Protein AF-A0A8T2XYJ7-F1 (afdb_monomer_lite)

Radius of gyration: 16.2 Å; chains: 1; bounding box: 45×32×38 Å

Foldseek 3Di:
DVVVVVVVVVVVVVVCVVVVNPLQAAEAEFEDPDLVVCVVVLVVVCVVVVAEEARLVVLLVVVCVVPPPPDPPDDDPPVNSVVVSLVVVLVVVVVCSVVSTHYYYRDHPVDVVSVVSVD

Structure (mmCIF, N/CA/C/O backbone):
data_AF-A0A8T2XYJ7-F1
#
_entry.id   AF-A0A8T2XYJ7-F1
#
loop_
_atom_site.group_PDB
_atom_site.id
_atom_site.type_symbol
_atom_site.label_atom_id
_atom_site.label_alt_id
_atom_site.label_comp_id
_atom_site.label_asym_id
_atom_site.label_entity_id
_atom_site.label_seq_id
_atom_site.pdbx_PDB_ins_code
_atom_site.Cartn_x
_atom_site.Cartn_y
_atom_site.Cartn_z
_atom_site.occupancy
_atom_site.B_iso_or_equiv
_atom_site.auth_seq_id
_atom_site.auth_comp_id
_atom_site.auth_asym_id
_atom_site.auth_atom_id
_atom_site.pdbx_PDB_model_num
ATOM 1 N N . MET A 1 1 ? 2.933 15.991 13.134 1.00 66.19 1 MET A N 1
ATOM 2 C CA . MET A 1 1 ? 2.418 14.601 13.080 1.00 66.19 1 MET A CA 1
ATOM 3 C C . MET A 1 1 ? 1.100 14.378 13.818 1.00 66.19 1 MET A C 1
ATOM 5 O O . MET A 1 1 ? 0.214 13.793 13.211 1.00 66.19 1 MET A O 1
ATOM 9 N N . LYS A 1 2 ? 0.912 14.830 15.073 1.00 69.25 2 LYS A N 1
ATOM 10 C CA . LYS A 1 2 ? -0.391 14.691 15.770 1.00 69.25 2 LYS A CA 1
ATOM 11 C C . LYS A 1 2 ? -1.550 15.332 14.995 1.00 69.25 2 LYS A C 1
ATOM 13 O O . LYS A 1 2 ? -2.574 14.685 14.808 1.00 69.25 2 LYS A O 1
ATOM 18 N N . ASP A 1 3 ? -1.329 16.532 14.468 1.00 79.81 3 ASP A N 1
ATOM 19 C CA . ASP A 1 3 ? -2.356 17.274 13.723 1.00 79.81 3 ASP A CA 1
ATOM 20 C C . ASP A 1 3 ? -2.691 16.606 12.383 1.00 79.81 3 ASP A C 1
ATOM 22 O O . ASP A 1 3 ? -3.855 16.506 12.012 1.00 79.81 3 ASP A O 1
ATOM 26 N N . LEU A 1 4 ? -1.683 16.043 11.703 1.00 74.88 4 LEU A N 1
ATOM 27 C CA . LEU A 1 4 ? -1.878 15.277 10.468 1.00 74.88 4 LEU A CA 1
ATOM 28 C C . LEU A 1 4 ? -2.703 14.009 10.718 1.00 74.88 4 LEU A C 1
ATOM 30 O O . LEU A 1 4 ? -3.617 13.717 9.957 1.00 74.88 4 LEU A O 1
ATOM 34 N N . LYS A 1 5 ? -2.417 13.273 11.800 1.00 75.00 5 LYS A N 1
ATOM 35 C CA . LYS A 1 5 ? -3.188 12.079 12.174 1.00 75.00 5 LYS A CA 1
ATOM 36 C C . LYS A 1 5 ? -4.650 12.425 12.467 1.00 75.00 5 LYS A C 1
ATOM 38 O O . LYS A 1 5 ? -5.541 11.689 12.049 1.00 75.00 5 LYS A O 1
ATOM 43 N N . ALA A 1 6 ? -4.895 13.515 13.194 1.00 81.31 6 ALA A N 1
ATOM 44 C CA . ALA A 1 6 ? -6.248 13.968 13.509 1.00 81.31 6 ALA A CA 1
ATOM 45 C C . ALA A 1 6 ? -7.018 14.336 12.232 1.00 81.31 6 ALA A C 1
ATOM 47 O O . ALA A 1 6 ? -8.082 13.772 11.988 1.00 81.31 6 ALA A O 1
ATOM 48 N N . ALA A 1 7 ? -6.417 15.167 11.374 1.00 83.69 7 ALA A N 1
ATOM 49 C CA . ALA A 1 7 ? -7.009 15.571 10.102 1.00 83.69 7 ALA A CA 1
ATOM 50 C C . ALA A 1 7 ? -7.288 14.375 9.177 1.00 83.69 7 ALA A C 1
ATOM 52 O O . ALA A 1 7 ? -8.349 14.294 8.565 1.00 83.69 7 ALA A O 1
ATOM 53 N N . LEU A 1 8 ? -6.363 13.413 9.089 1.00 80.50 8 LEU A N 1
ATOM 54 C CA . LEU A 1 8 ? -6.555 12.228 8.253 1.00 80.50 8 LEU A CA 1
ATOM 55 C C . LEU A 1 8 ? -7.674 11.333 8.802 1.00 80.50 8 LEU A C 1
ATOM 57 O O . LEU A 1 8 ? -8.476 10.817 8.035 1.00 80.50 8 LEU A O 1
ATOM 61 N N . THR A 1 9 ? -7.764 11.182 10.126 1.00 82.75 9 THR A N 1
ATOM 62 C CA . THR A 1 9 ? -8.820 10.386 10.774 1.00 82.75 9 THR A CA 1
ATOM 63 C C . THR A 1 9 ? -10.207 10.971 10.514 1.00 82.75 9 THR A C 1
ATOM 65 O O . THR A 1 9 ? -11.123 10.225 10.179 1.00 82.75 9 THR A O 1
ATOM 68 N N . GLU A 1 10 ? -10.350 12.293 10.621 1.00 86.44 10 GLU A N 1
ATOM 69 C CA . GLU A 1 10 ? -11.593 13.000 10.298 1.00 86.44 10 GLU A CA 1
ATOM 70 C C . GLU A 1 10 ? -11.985 12.777 8.831 1.00 86.44 10 GLU A C 1
ATOM 72 O O . GLU A 1 10 ? -13.092 12.328 8.549 1.00 86.44 10 GLU A O 1
ATOM 77 N N . ARG A 1 11 ? -11.034 12.940 7.902 1.00 85.38 11 ARG A N 1
ATOM 78 C CA . ARG A 1 11 ? -11.259 12.721 6.463 1.00 85.38 11 ARG A CA 1
ATOM 79 C C . ARG A 1 11 ? -11.639 11.287 6.111 1.00 85.38 11 ARG A C 1
ATOM 81 O O . ARG A 1 11 ? -12.464 11.070 5.228 1.00 85.38 11 ARG A O 1
ATOM 88 N N . ILE A 1 12 ? -11.042 10.303 6.781 1.00 82.50 12 ILE A N 1
ATOM 89 C CA . ILE A 1 12 ? -11.387 8.887 6.597 1.00 82.50 12 ILE A CA 1
ATOM 90 C C . ILE A 1 12 ? -12.822 8.634 7.059 1.00 82.50 12 ILE A C 1
ATOM 92 O O . ILE A 1 12 ? -13.573 7.954 6.362 1.00 82.50 12 ILE A O 1
ATOM 96 N N . LEU A 1 13 ? -13.206 9.188 8.212 1.00 84.12 13 LEU A N 1
ATOM 97 C CA . LEU A 1 13 ? -14.553 9.030 8.748 1.00 84.12 13 LEU A CA 1
ATOM 98 C C . LEU A 1 13 ? -15.598 9.670 7.824 1.00 84.12 13 LEU A C 1
ATOM 100 O O . LEU A 1 13 ? -16.612 9.037 7.536 1.00 84.12 13 LEU A O 1
ATOM 104 N N . GLU A 1 14 ? -15.327 10.877 7.320 1.00 86.94 14 GLU A N 1
ATOM 105 C CA . GLU A 1 14 ? -16.160 11.556 6.318 1.00 86.94 14 GLU A CA 1
ATOM 106 C C . GLU A 1 14 ? -16.333 10.689 5.060 1.00 86.94 14 GLU A C 1
ATOM 108 O O . GLU A 1 14 ? -17.461 10.400 4.660 1.00 86.94 14 GLU A O 1
ATOM 113 N N . ALA A 1 15 ? -15.234 10.187 4.485 1.00 82.50 15 ALA A N 1
ATOM 114 C CA . ALA A 1 15 ? -15.277 9.355 3.282 1.00 82.50 15 ALA A CA 1
ATOM 115 C C . ALA A 1 15 ? -16.051 8.040 3.499 1.00 82.50 15 ALA A C 1
ATOM 117 O O . ALA A 1 15 ? -16.848 7.632 2.653 1.00 82.50 15 ALA A O 1
ATOM 118 N N . GLN A 1 16 ? -15.863 7.380 4.647 1.00 83.06 16 GLN A N 1
ATOM 119 C CA . GLN A 1 16 ? -16.599 6.160 4.997 1.00 83.06 16 GLN A CA 1
ATOM 120 C C . GLN A 1 16 ? -18.105 6.416 5.153 1.00 83.06 16 GLN A C 1
ATOM 122 O O . GLN A 1 16 ? -18.915 5.565 4.772 1.00 83.06 16 GLN A O 1
ATOM 127 N N . GLN A 1 17 ? -18.490 7.579 5.689 1.00 84.75 17 GLN A N 1
ATOM 128 C CA . GLN A 1 17 ? -19.889 7.989 5.806 1.00 84.75 17 GLN A CA 1
ATOM 129 C C . GLN A 1 17 ? -20.506 8.302 4.439 1.00 84.75 17 GLN A C 1
ATOM 131 O O . GLN A 1 17 ? -21.579 7.777 4.135 1.00 84.75 17 GLN A O 1
ATOM 136 N N . GLU A 1 18 ? -19.824 9.088 3.599 1.00 85.44 18 GLU A N 1
ATOM 137 C CA . GLU A 1 18 ? -20.275 9.410 2.237 1.00 85.44 18 GLU A CA 1
ATOM 138 C C . GLU A 1 18 ? -20.480 8.148 1.393 1.00 85.44 18 GLU A C 1
ATOM 140 O O . GLU A 1 18 ? -21.501 8.000 0.718 1.00 85.44 18 GLU A O 1
ATOM 145 N N . MET A 1 19 ? -19.547 7.195 1.480 1.00 82.56 19 MET A N 1
ATOM 146 C CA . MET A 1 19 ? -19.614 5.937 0.734 1.00 82.56 19 MET A CA 1
ATOM 147 C C . MET A 1 19 ? -20.562 4.900 1.354 1.00 82.56 19 MET A C 1
ATOM 149 O O . MET A 1 19 ? -20.796 3.859 0.744 1.00 82.56 19 MET A O 1
ATOM 153 N N . LYS A 1 20 ? -21.130 5.159 2.542 1.00 85.88 20 LYS A N 1
ATOM 154 C CA . LYS A 1 20 ? -21.934 4.194 3.323 1.00 85.88 20 LYS A CA 1
ATOM 155 C C . LYS A 1 20 ? -21.197 2.872 3.572 1.00 85.88 20 LYS A C 1
ATOM 157 O O . LYS A 1 20 ? -21.806 1.802 3.577 1.00 85.88 20 LYS A O 1
ATOM 162 N N . LEU A 1 21 ? -19.889 2.955 3.801 1.00 79.94 21 LEU A N 1
ATOM 163 C CA . LEU A 1 21 ? -18.999 1.820 4.034 1.00 79.94 21 LEU A CA 1
ATOM 164 C C . LEU A 1 21 ? -18.412 1.882 5.455 1.0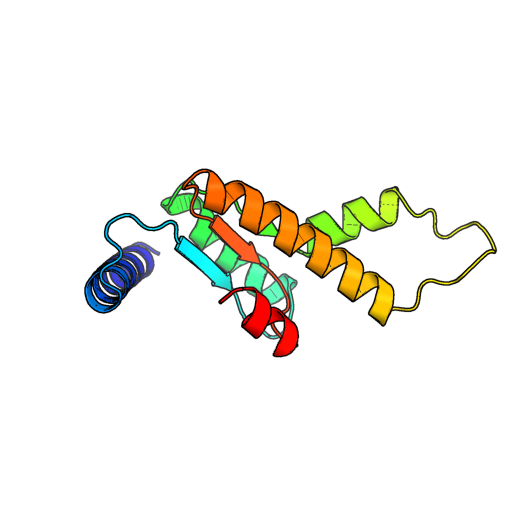0 79.94 21 LEU A C 1
ATOM 166 O O . LEU A 1 21 ? -17.214 2.134 5.625 1.00 79.94 21 LEU A O 1
ATOM 170 N N . PRO A 1 22 ? -19.235 1.674 6.503 1.00 73.44 22 PRO A N 1
ATOM 171 C CA . PRO A 1 22 ? -18.740 1.677 7.871 1.00 73.44 22 PRO A CA 1
ATOM 172 C C . PRO A 1 22 ? -17.745 0.525 8.056 1.00 73.44 22 PRO A C 1
ATOM 174 O O . PRO A 1 22 ? -18.058 -0.627 7.763 1.00 73.44 22 PRO A O 1
ATOM 177 N N . ASN A 1 23 ? -16.553 0.841 8.566 1.00 77.50 23 ASN A N 1
ATOM 178 C CA . ASN A 1 23 ? -15.459 -0.106 8.819 1.00 77.50 23 ASN A CA 1
ATOM 179 C C . ASN A 1 23 ? -14.808 -0.734 7.576 1.00 77.50 23 ASN A C 1
ATOM 181 O O . ASN A 1 23 ? -14.082 -1.716 7.722 1.00 77.50 23 ASN A O 1
ATOM 185 N N . ALA A 1 24 ? -15.022 -0.192 6.373 1.00 84.06 24 ALA A N 1
ATOM 186 C CA . ALA A 1 24 ? -14.285 -0.675 5.209 1.00 84.06 24 ALA A CA 1
ATOM 187 C C . ALA A 1 24 ? -12.768 -0.466 5.383 1.00 84.06 24 ALA A C 1
ATOM 189 O O . ALA A 1 24 ? -12.347 0.567 5.925 1.00 84.06 24 ALA A O 1
ATOM 190 N N . PRO A 1 25 ? -11.944 -1.424 4.920 1.00 86.69 25 PRO A N 1
ATOM 191 C CA . PRO A 1 25 ? -10.501 -1.303 4.987 1.00 86.69 25 PRO A CA 1
ATOM 192 C C . PRO A 1 25 ? -10.038 -0.153 4.094 1.00 86.69 25 PRO A C 1
ATOM 194 O O . PRO A 1 25 ? -10.566 0.076 3.006 1.00 86.69 25 PRO A O 1
ATOM 197 N N . LEU A 1 26 ? -9.041 0.578 4.575 1.00 84.88 26 LEU A N 1
ATOM 198 C CA . LEU A 1 26 ? -8.530 1.776 3.924 1.00 84.88 26 LEU A CA 1
ATOM 199 C C . LEU A 1 26 ? -7.236 1.474 3.172 1.00 84.88 26 LEU A C 1
ATOM 201 O O . LEU A 1 26 ? -6.334 0.844 3.723 1.00 84.88 26 LEU A O 1
ATOM 205 N N . ILE A 1 27 ? -7.114 2.013 1.960 1.00 86.81 27 ILE A N 1
ATOM 206 C CA . ILE A 1 27 ? -5.830 2.152 1.273 1.00 86.81 27 ILE A CA 1
ATOM 207 C C . ILE A 1 27 ? -5.387 3.609 1.378 1.00 86.81 27 ILE A C 1
ATOM 209 O O . ILE A 1 27 ? -6.038 4.504 0.842 1.00 86.81 27 ILE A O 1
ATOM 213 N N . VAL A 1 28 ? -4.254 3.847 2.032 1.00 85.38 28 VAL A N 1
ATOM 214 C CA . VAL A 1 28 ? -3.569 5.142 1.997 1.00 85.38 28 VAL A CA 1
ATOM 215 C C . VAL A 1 28 ? -2.465 5.059 0.955 1.00 85.38 28 VAL A C 1
ATOM 217 O O . VAL A 1 28 ? -1.455 4.393 1.166 1.00 85.38 28 VAL A O 1
ATOM 220 N N . ALA A 1 29 ? -2.643 5.719 -0.184 1.00 85.00 29 ALA A N 1
ATOM 221 C CA . ALA A 1 29 ? -1.624 5.748 -1.225 1.00 85.00 29 ALA A CA 1
ATOM 222 C C . ALA A 1 29 ? -0.832 7.059 -1.175 1.00 85.00 29 ALA A C 1
ATOM 224 O O . ALA A 1 29 ? -1.411 8.147 -1.206 1.00 85.00 29 ALA A O 1
ATOM 225 N N . THR A 1 30 ? 0.496 6.971 -1.118 1.00 82.69 30 THR A N 1
ATOM 226 C CA . THR A 1 30 ? 1.366 8.147 -1.218 1.00 82.69 30 THR A CA 1
ATOM 227 C C . THR A 1 30 ? 1.716 8.427 -2.674 1.00 82.69 30 THR A C 1
ATOM 229 O O . THR A 1 30 ? 2.048 7.529 -3.445 1.00 82.69 30 THR A O 1
ATOM 232 N N . LYS A 1 31 ? 1.653 9.702 -3.065 1.00 77.25 31 LYS A N 1
ATOM 233 C CA . LYS A 1 31 ? 2.019 10.161 -4.408 1.00 77.25 31 LYS A CA 1
ATOM 234 C C . LYS A 1 31 ? 3.050 11.277 -4.310 1.00 77.25 31 LYS A C 1
ATOM 236 O O . LYS A 1 31 ? 2.876 12.220 -3.546 1.00 77.25 31 LYS A O 1
ATOM 241 N N . GLY A 1 32 ? 4.098 11.186 -5.121 1.00 73.88 32 GLY A N 1
ATOM 242 C CA . GLY A 1 32 ? 5.168 12.176 -5.181 1.00 73.88 32 GLY A CA 1
ATOM 243 C C . GLY A 1 32 ? 6.089 11.954 -6.383 1.00 73.88 32 GLY A C 1
ATOM 244 O O . GLY A 1 32 ? 5.875 11.014 -7.152 1.00 73.88 32 GLY A O 1
ATOM 245 N N . PRO A 1 33 ? 7.090 12.828 -6.577 1.00 71.50 33 PRO A N 1
ATOM 246 C CA . PRO A 1 33 ? 7.967 12.808 -7.751 1.00 71.50 33 PRO A CA 1
ATOM 247 C C . PRO A 1 33 ? 8.869 11.565 -7.825 1.00 71.50 33 PRO A C 1
ATOM 249 O O . PRO A 1 33 ? 9.298 11.185 -8.912 1.00 71.50 33 PRO A O 1
ATOM 252 N N . SER A 1 34 ? 9.152 10.917 -6.692 1.00 79.88 34 SER A N 1
ATOM 253 C CA . SER A 1 34 ? 9.909 9.662 -6.620 1.00 79.88 34 SER A CA 1
ATOM 254 C C . SER A 1 34 ? 9.513 8.828 -5.397 1.00 79.88 34 SER A C 1
ATOM 256 O O . SER A 1 34 ? 9.079 9.385 -4.389 1.00 79.88 34 SER A O 1
ATOM 258 N N . LEU A 1 35 ? 9.763 7.513 -5.435 1.00 80.31 35 LEU A N 1
ATOM 259 C CA . LEU A 1 35 ? 9.573 6.621 -4.275 1.00 80.31 35 LEU A CA 1
ATOM 260 C C . LEU A 1 35 ? 10.365 7.078 -3.042 1.00 80.31 35 LEU A C 1
ATOM 262 O O . LEU A 1 35 ? 9.877 6.993 -1.919 1.00 80.31 35 LEU A O 1
ATOM 266 N N . SER A 1 36 ? 11.582 7.591 -3.249 1.00 80.69 36 SER A N 1
ATOM 267 C CA . SER A 1 36 ? 12.436 8.088 -2.164 1.00 80.69 36 SER A CA 1
ATOM 268 C C . SER A 1 36 ? 11.865 9.330 -1.484 1.00 80.69 36 SER A C 1
ATOM 270 O O . SER A 1 36 ? 12.053 9.510 -0.286 1.00 80.69 36 SER A O 1
ATOM 272 N N . SER A 1 37 ? 11.157 10.179 -2.233 1.00 81.06 37 SER A N 1
ATOM 273 C CA . SER A 1 37 ? 10.524 11.381 -1.685 1.00 81.06 37 SER A CA 1
ATOM 274 C C . SER A 1 37 ? 9.277 11.066 -0.857 1.00 81.06 37 SER A C 1
ATOM 276 O O . SER A 1 37 ? 8.905 11.847 0.014 1.00 81.06 37 SER A O 1
ATOM 278 N N . THR A 1 38 ? 8.641 9.919 -1.105 1.00 85.81 38 THR A N 1
ATOM 279 C CA . THR A 1 38 ? 7.391 9.514 -0.454 1.00 85.81 38 THR A CA 1
ATOM 280 C C . THR A 1 38 ? 7.574 8.441 0.611 1.00 85.81 38 THR A C 1
ATOM 282 O O . THR A 1 38 ? 6.679 8.281 1.436 1.00 85.81 38 THR A O 1
ATOM 285 N N . SER A 1 39 ? 8.707 7.733 0.647 1.00 85.19 39 SER A N 1
ATOM 286 C CA . SER A 1 39 ? 8.940 6.622 1.584 1.00 85.19 39 SER A CA 1
ATOM 287 C C . SER A 1 39 ? 8.877 7.049 3.051 1.00 85.19 39 SER A C 1
ATOM 289 O O . SER A 1 39 ? 8.262 6.363 3.866 1.00 85.19 39 SER A O 1
ATOM 291 N N . GLY A 1 40 ? 9.456 8.209 3.385 1.00 86.25 40 GLY A N 1
ATOM 292 C CA . GLY A 1 40 ? 9.394 8.775 4.735 1.00 86.25 40 GLY A CA 1
ATOM 293 C C . GLY A 1 40 ? 7.953 9.044 5.166 1.00 86.25 40 GLY A C 1
ATOM 294 O O . GLY A 1 40 ? 7.522 8.576 6.215 1.00 86.25 40 GLY A O 1
ATOM 295 N N . ILE A 1 41 ? 7.179 9.695 4.292 1.00 86.56 41 ILE A N 1
ATOM 296 C CA . ILE A 1 41 ? 5.758 9.994 4.518 1.00 86.56 41 ILE A CA 1
ATOM 297 C C . ILE A 1 41 ? 4.948 8.700 4.645 1.00 86.56 41 ILE A C 1
ATOM 299 O O . ILE A 1 41 ? 4.136 8.568 5.553 1.00 86.56 41 ILE A O 1
ATOM 303 N N . ALA A 1 42 ? 5.172 7.723 3.765 1.00 88.88 42 ALA A N 1
ATOM 304 C CA . ALA A 1 42 ? 4.444 6.459 3.782 1.00 88.88 42 ALA A CA 1
ATOM 305 C C . ALA A 1 42 ? 4.673 5.681 5.085 1.00 88.88 42 ALA A C 1
ATOM 307 O O . ALA A 1 42 ? 3.726 5.137 5.654 1.00 88.88 42 ALA A O 1
ATOM 308 N N . ARG A 1 43 ? 5.912 5.673 5.591 1.00 88.19 43 ARG A N 1
ATOM 309 C CA . ARG A 1 43 ? 6.261 5.048 6.872 1.00 88.19 43 ARG A CA 1
ATOM 310 C C . ARG A 1 43 ? 5.640 5.788 8.052 1.00 88.19 43 ARG A C 1
ATOM 312 O O . ARG A 1 43 ? 4.998 5.169 8.894 1.00 88.19 43 ARG A O 1
ATOM 319 N N . GLU A 1 44 ? 5.760 7.112 8.064 1.00 86.19 44 GLU A N 1
ATOM 320 C CA . GLU A 1 44 ? 5.153 7.966 9.088 1.00 86.19 44 GLU A CA 1
ATOM 321 C C . GLU A 1 44 ? 3.620 7.895 9.103 1.00 86.19 44 GLU A C 1
ATOM 323 O O . GLU A 1 44 ? 3.007 8.130 10.145 1.00 86.19 44 GLU A O 1
ATOM 328 N N . LEU A 1 45 ? 2.994 7.555 7.974 1.00 84.12 45 LEU A N 1
ATOM 329 C CA . LEU A 1 45 ? 1.566 7.266 7.886 1.00 84.12 45 LEU A CA 1
ATOM 330 C C . LEU A 1 45 ? 1.238 5.834 8.312 1.00 84.12 45 LEU A C 1
ATOM 332 O O . LEU A 1 45 ? 0.220 5.633 8.954 1.00 84.12 45 LEU A O 1
ATOM 336 N N . ALA A 1 46 ? 2.061 4.834 8.003 1.00 87.44 46 ALA A N 1
ATOM 337 C CA . ALA A 1 46 ? 1.783 3.450 8.390 1.00 87.44 46 ALA A CA 1
ATOM 338 C C . ALA A 1 46 ? 1.860 3.226 9.912 1.00 87.44 46 ALA A C 1
ATOM 340 O O . ALA A 1 46 ? 0.998 2.554 10.490 1.00 87.44 46 ALA A O 1
ATOM 341 N N . ASP A 1 47 ? 2.849 3.834 10.573 1.00 83.81 47 ASP A N 1
ATOM 342 C CA . ASP A 1 47 ? 3.142 3.604 11.992 1.00 83.81 47 ASP A CA 1
ATOM 343 C C . ASP A 1 47 ? 1.961 3.940 12.934 1.00 83.81 47 ASP A C 1
ATOM 345 O O . ASP A 1 47 ? 1.594 3.102 13.767 1.00 83.81 47 ASP A O 1
ATOM 349 N N . PRO A 1 48 ? 1.295 5.112 12.835 1.00 79.94 48 PRO A N 1
ATOM 350 C CA . PRO A 1 48 ? 0.238 5.491 13.770 1.00 79.94 48 PRO A CA 1
ATOM 351 C C . PRO A 1 48 ? -1.047 4.671 13.648 1.00 79.94 48 PRO A C 1
ATOM 353 O O . PRO A 1 48 ? -1.816 4.643 14.617 1.00 79.94 48 PRO A O 1
ATOM 356 N N . TYR A 1 49 ? -1.292 4.063 12.483 1.00 76.50 49 TYR A N 1
ATOM 357 C CA . TYR A 1 49 ? -2.457 3.216 12.208 1.00 76.50 49 TYR A CA 1
ATOM 358 C C . TYR A 1 49 ? -2.159 1.722 12.380 1.00 76.50 49 TYR A C 1
ATOM 360 O O . TYR A 1 49 ? -3.084 0.914 12.336 1.00 76.50 49 TYR A O 1
ATOM 368 N N . LYS A 1 50 ? -0.893 1.351 12.633 1.00 82.38 50 LYS A N 1
ATOM 369 C CA . LYS A 1 50 ? -0.440 -0.035 12.846 1.00 82.38 50 LYS A CA 1
ATOM 370 C C . LYS A 1 50 ? -0.859 -0.994 11.729 1.00 82.38 50 LYS A C 1
ATOM 372 O O . LYS A 1 50 ? -1.106 -2.172 11.986 1.00 82.38 50 LYS A O 1
ATOM 377 N N . HIS A 1 51 ? -0.948 -0.498 10.503 1.00 86.06 51 HIS A N 1
ATOM 378 C CA . HIS A 1 51 ? -1.311 -1.312 9.356 1.00 86.06 51 HIS A CA 1
ATOM 379 C C . HIS A 1 51 ? -0.119 -1.527 8.417 1.00 86.06 51 HIS A C 1
ATOM 381 O O . HIS A 1 51 ? 0.800 -0.702 8.416 1.00 86.06 51 HIS A O 1
ATOM 387 N N . PRO A 1 52 ? -0.106 -2.610 7.618 1.00 91.94 52 PRO A N 1
ATOM 388 C CA . PRO A 1 52 ? 1.004 -2.919 6.726 1.00 91.94 52 PRO A CA 1
ATOM 389 C C . PRO A 1 52 ? 1.371 -1.757 5.797 1.00 91.94 52 PRO A C 1
ATOM 391 O O . PRO A 1 52 ? 0.499 -1.048 5.291 1.00 91.94 52 PRO A O 1
ATOM 394 N N . LEU A 1 53 ? 2.671 -1.607 5.549 1.00 92.81 53 LEU A N 1
ATOM 395 C CA . LEU A 1 53 ? 3.217 -0.770 4.486 1.00 92.81 53 LEU A CA 1
ATOM 396 C C . LEU A 1 53 ? 3.662 -1.679 3.339 1.00 92.81 53 LEU A C 1
ATOM 398 O O . LEU A 1 53 ? 4.501 -2.555 3.541 1.00 92.81 53 LEU A O 1
ATOM 402 N N . ILE A 1 54 ? 3.112 -1.463 2.148 1.00 91.62 54 ILE A N 1
ATOM 403 C CA . ILE A 1 54 ? 3.575 -2.087 0.908 1.00 91.62 54 ILE A CA 1
ATOM 404 C C . ILE A 1 54 ? 4.428 -1.063 0.163 1.00 91.62 54 ILE A C 1
ATOM 406 O O . ILE A 1 54 ? 3.899 -0.058 -0.309 1.00 91.62 54 ILE A O 1
ATOM 410 N N . ASP A 1 55 ? 5.730 -1.316 0.049 1.00 89.50 55 ASP A N 1
ATOM 411 C CA . ASP A 1 55 ? 6.662 -0.447 -0.674 1.00 89.50 55 ASP A CA 1
ATOM 412 C C . ASP A 1 55 ? 7.082 -1.074 -2.014 1.00 89.50 55 ASP A C 1
ATOM 414 O O . ASP A 1 55 ? 7.548 -2.216 -2.078 1.00 89.50 55 ASP A O 1
ATOM 418 N N . GLU A 1 56 ? 6.915 -0.321 -3.102 1.00 89.50 56 GLU A N 1
ATOM 419 C CA . GLU A 1 56 ? 7.341 -0.713 -4.447 1.00 89.50 56 GLU A CA 1
ATOM 420 C C . GLU A 1 56 ? 8.845 -1.035 -4.511 1.00 89.50 56 GLU A C 1
ATOM 422 O O . GLU A 1 56 ? 9.248 -1.933 -5.256 1.00 89.50 56 GLU A O 1
ATOM 427 N N . ASP A 1 57 ? 9.686 -0.344 -3.734 1.00 89.19 57 ASP A N 1
ATOM 428 C CA . ASP A 1 57 ? 11.136 -0.571 -3.718 1.00 89.19 57 ASP A CA 1
ATOM 429 C C . ASP A 1 57 ? 11.489 -1.937 -3.102 1.00 89.19 57 ASP A C 1
ATOM 431 O O . ASP A 1 57 ? 12.381 -2.635 -3.595 1.00 89.19 57 ASP A O 1
ATOM 435 N N . ASP A 1 58 ? 10.739 -2.381 -2.088 1.00 89.44 58 ASP A N 1
ATOM 436 C CA . ASP A 1 58 ? 10.913 -3.706 -1.480 1.00 89.44 58 ASP A CA 1
ATOM 437 C C . ASP A 1 58 ? 10.521 -4.821 -2.460 1.00 89.44 58 ASP A C 1
ATOM 439 O O . ASP A 1 58 ? 11.271 -5.786 -2.648 1.00 89.44 58 ASP A O 1
ATOM 443 N N . ILE A 1 59 ? 9.400 -4.648 -3.171 1.00 90.38 59 ILE A N 1
ATOM 444 C CA . ILE A 1 59 ? 8.970 -5.561 -4.244 1.00 90.38 59 ILE A CA 1
ATOM 445 C C . ILE A 1 59 ? 10.015 -5.591 -5.365 1.00 90.38 59 ILE A C 1
ATOM 447 O O . ILE A 1 59 ? 10.398 -6.658 -5.846 1.00 90.38 59 ILE A O 1
ATOM 451 N N . THR A 1 60 ? 10.521 -4.423 -5.762 1.00 89.44 60 THR A N 1
ATOM 452 C CA . THR A 1 60 ? 11.534 -4.284 -6.812 1.00 89.44 60 THR A CA 1
ATOM 453 C C . THR A 1 60 ? 12.809 -5.050 -6.465 1.00 89.44 60 THR A C 1
ATOM 455 O O . THR A 1 60 ? 13.346 -5.770 -7.311 1.00 89.44 60 THR A O 1
ATOM 458 N N . LYS A 1 61 ? 13.304 -4.923 -5.228 1.00 89.19 61 LYS A N 1
ATOM 459 C CA . LYS A 1 61 ? 14.490 -5.653 -4.751 1.00 89.19 61 LYS A CA 1
ATOM 460 C C . LYS A 1 61 ? 14.249 -7.160 -4.715 1.00 89.19 61 LYS A C 1
ATOM 462 O O . LYS A 1 61 ? 15.112 -7.908 -5.173 1.00 89.19 61 LYS A O 1
ATOM 467 N N . ALA A 1 62 ? 13.084 -7.597 -4.235 1.00 89.31 62 ALA A N 1
ATOM 468 C CA . ALA A 1 62 ? 12.718 -9.011 -4.193 1.00 89.31 62 ALA A CA 1
ATOM 469 C C . ALA A 1 62 ? 12.620 -9.631 -5.599 1.00 89.31 62 ALA A C 1
ATOM 471 O O . ALA A 1 62 ? 13.126 -10.721 -5.839 1.00 89.31 62 ALA A O 1
ATOM 472 N N . LEU A 1 63 ? 12.037 -8.926 -6.570 1.00 87.19 63 LEU A N 1
ATOM 473 C CA . LEU A 1 63 ? 11.964 -9.420 -7.948 1.00 87.19 63 LEU A CA 1
ATOM 474 C C . LEU A 1 63 ? 13.342 -9.462 -8.624 1.00 87.19 63 LEU A C 1
ATOM 476 O O . LEU A 1 63 ? 13.638 -10.401 -9.364 1.00 87.19 63 LEU A O 1
ATOM 480 N N . LYS A 1 64 ? 14.214 -8.485 -8.343 1.00 85.81 64 LYS A N 1
ATOM 481 C CA . LYS A 1 64 ? 15.599 -8.474 -8.845 1.00 85.81 64 LYS A CA 1
ATOM 482 C C . LYS A 1 64 ? 16.450 -9.611 -8.278 1.00 85.81 64 LYS A C 1
ATOM 484 O O . LYS A 1 64 ? 17.325 -10.096 -8.986 1.00 85.81 64 LYS A O 1
ATOM 489 N N . SER A 1 65 ? 16.223 -10.043 -7.035 1.00 81.62 65 SER A N 1
ATOM 490 C CA . SER A 1 65 ? 16.974 -11.167 -6.455 1.00 81.62 65 SER A CA 1
ATOM 491 C C . SER A 1 65 ? 16.571 -12.516 -7.057 1.00 81.62 65 SER A C 1
ATOM 493 O O . SER A 1 65 ? 17.403 -13.415 -7.152 1.00 81.62 65 SER A O 1
ATOM 495 N N . ILE A 1 66 ? 15.321 -12.640 -7.513 1.00 79.06 66 ILE A N 1
ATOM 496 C CA . ILE A 1 66 ? 14.791 -13.842 -8.172 1.00 79.06 66 ILE A CA 1
ATOM 497 C C . ILE A 1 66 ? 15.178 -13.881 -9.659 1.00 79.06 66 ILE A C 1
ATOM 499 O O . ILE A 1 66 ? 15.308 -14.961 -10.234 1.00 79.06 66 ILE A O 1
ATOM 503 N N . HIS A 1 67 ? 15.400 -12.720 -10.284 1.00 68.12 67 HIS A N 1
ATOM 504 C CA . HIS A 1 67 ? 15.810 -12.608 -11.683 1.00 68.12 67 HIS A CA 1
ATOM 505 C C . HIS A 1 67 ? 17.301 -12.231 -11.790 1.00 68.12 67 HIS A C 1
ATOM 507 O O . HIS A 1 67 ? 17.626 -11.048 -11.927 1.00 68.12 67 HIS A O 1
ATOM 513 N N . PRO A 1 68 ? 18.241 -13.198 -11.752 1.00 58.22 68 PRO A N 1
ATOM 514 C CA . PRO A 1 68 ? 19.658 -12.893 -11.878 1.00 58.22 68 PRO A CA 1
ATOM 515 C C . PRO A 1 68 ? 19.912 -12.225 -13.232 1.00 58.22 68 PRO A C 1
ATOM 517 O O . PRO A 1 68 ? 19.675 -12.801 -14.292 1.00 58.22 68 PRO A O 1
ATOM 520 N N . THR A 1 69 ? 20.443 -11.008 -13.198 1.00 56.88 69 THR A N 1
ATOM 521 C CA . THR A 1 69 ? 20.799 -10.148 -14.343 1.00 56.88 69 THR A CA 1
ATOM 522 C C . THR A 1 69 ? 21.865 -10.738 -15.287 1.00 56.88 69 THR A C 1
ATOM 524 O O . THR A 1 69 ? 22.351 -10.045 -16.176 1.00 56.88 69 THR A O 1
ATOM 527 N N . SER A 1 70 ? 22.237 -12.011 -15.113 1.00 49.69 70 SER A N 1
ATOM 528 C CA . SER A 1 70 ? 23.451 -12.641 -15.646 1.00 49.69 70 SER A CA 1
ATOM 529 C C . SER A 1 70 ? 23.218 -13.686 -16.754 1.00 49.69 70 SER A C 1
ATOM 531 O O . SER A 1 70 ? 24.160 -14.056 -17.448 1.00 49.69 70 SER A O 1
ATOM 533 N N . SER A 1 71 ? 21.992 -14.157 -17.008 1.00 48.72 71 SER A N 1
ATOM 534 C CA . SER A 1 71 ? 21.757 -15.140 -18.084 1.00 48.72 71 SER A CA 1
ATOM 535 C C . SER A 1 71 ? 21.228 -14.475 -19.358 1.00 48.72 71 SER A C 1
ATOM 537 O O . SER A 1 71 ? 20.215 -13.787 -19.360 1.00 48.72 71 SER A O 1
ATOM 539 N N . SER A 1 72 ? 21.932 -14.691 -20.470 1.00 51.53 72 SER A N 1
ATOM 540 C CA . SER A 1 72 ? 21.754 -14.057 -21.787 1.00 51.53 72 SER A CA 1
ATOM 541 C C . SER A 1 72 ? 20.445 -14.373 -22.534 1.00 51.53 72 SER A C 1
ATOM 543 O O . SER A 1 72 ? 20.376 -14.205 -23.752 1.00 51.53 72 SER A O 1
ATOM 545 N N . ARG A 1 73 ? 19.381 -14.806 -21.853 1.00 52.25 73 ARG A N 1
ATOM 546 C CA . ARG A 1 73 ? 18.070 -15.040 -22.470 1.00 52.25 73 ARG A CA 1
ATOM 547 C C . ARG A 1 73 ? 17.062 -14.052 -21.904 1.00 52.25 73 ARG A C 1
ATOM 549 O O . ARG A 1 73 ? 16.737 -14.090 -20.729 1.00 52.25 73 ARG A O 1
ATOM 556 N N . THR A 1 74 ? 16.607 -13.166 -22.790 1.00 54.44 74 THR A N 1
ATOM 557 C CA . THR A 1 74 ? 15.536 -12.170 -22.618 1.00 54.44 74 THR A CA 1
ATOM 558 C C . THR A 1 74 ? 15.799 -11.085 -21.570 1.00 54.44 74 THR A C 1
ATOM 560 O O . THR A 1 74 ? 15.487 -11.232 -20.393 1.00 54.44 74 THR A O 1
ATOM 563 N N . LYS A 1 75 ? 16.299 -9.923 -22.023 1.00 62.09 75 LYS A N 1
ATOM 564 C CA . LYS A 1 75 ? 16.121 -8.666 -21.282 1.00 62.09 75 LYS A CA 1
ATOM 565 C C . LYS A 1 75 ? 14.616 -8.416 -21.168 1.00 62.09 75 LYS A C 1
ATOM 567 O O . LYS A 1 75 ? 13.985 -8.069 -22.164 1.00 62.09 75 LYS A O 1
ATOM 572 N N . VAL A 1 76 ? 14.042 -8.617 -19.985 1.00 65.62 76 VAL A N 1
ATOM 573 C CA . VAL A 1 76 ? 12.679 -8.162 -19.687 1.00 65.62 76 VAL A CA 1
ATOM 574 C C . VAL A 1 76 ? 12.664 -6.652 -19.916 1.00 65.62 76 VAL A C 1
ATOM 576 O O . VAL A 1 76 ? 13.526 -5.943 -19.391 1.00 65.62 76 VAL A O 1
ATOM 579 N N . SER A 1 77 ? 11.752 -6.154 -20.754 1.00 78.69 77 SER A N 1
ATOM 580 C CA . SER A 1 77 ? 11.657 -4.709 -20.967 1.00 78.69 77 SER A CA 1
ATOM 581 C C . SER A 1 77 ? 11.303 -4.022 -19.6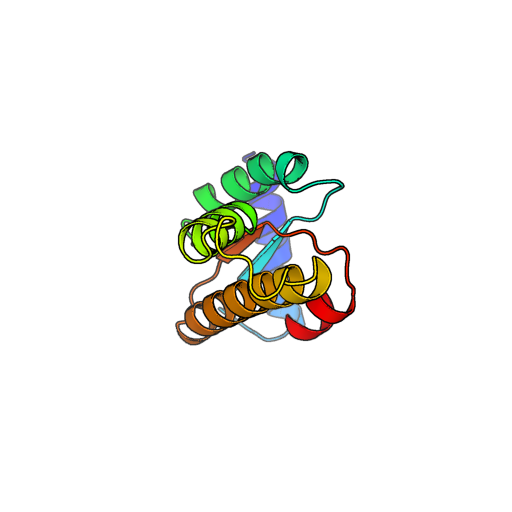45 1.00 78.69 77 SER A C 1
ATOM 583 O O . SER A 1 77 ? 10.602 -4.590 -18.804 1.00 78.69 77 SER A O 1
ATOM 585 N N . ASN A 1 78 ? 11.768 -2.785 -19.459 1.00 78.56 78 ASN A N 1
ATOM 586 C CA . ASN A 1 78 ? 11.452 -2.006 -18.256 1.00 78.56 78 ASN A CA 1
ATOM 587 C C . ASN A 1 78 ? 9.935 -1.902 -18.020 1.00 78.56 78 ASN A C 1
ATOM 589 O O . ASN A 1 78 ? 9.490 -1.875 -16.877 1.00 78.56 78 ASN A O 1
ATOM 593 N N . GLU A 1 79 ? 9.148 -1.891 -19.095 1.00 80.06 79 GLU A N 1
ATOM 594 C CA . GLU A 1 79 ? 7.688 -1.907 -19.051 1.00 80.06 79 GLU A CA 1
ATOM 595 C C . GLU A 1 79 ? 7.136 -3.211 -18.459 1.00 80.06 79 GLU A C 1
ATOM 597 O O . GLU A 1 79 ? 6.423 -3.161 -17.462 1.00 80.06 79 GLU A O 1
ATOM 602 N N . HIS A 1 80 ? 7.542 -4.378 -18.976 1.00 81.56 80 HIS A N 1
ATOM 603 C CA . HIS A 1 80 ? 7.119 -5.675 -18.430 1.00 81.56 80 HIS A CA 1
ATOM 604 C C . HIS A 1 80 ? 7.507 -5.836 -16.957 1.00 81.56 80 HIS A C 1
ATOM 606 O O . HIS A 1 80 ? 6.738 -6.374 -16.161 1.00 81.56 80 HIS A O 1
ATOM 612 N N . PHE A 1 81 ? 8.694 -5.357 -16.579 1.00 84.06 81 PHE A N 1
ATOM 613 C CA . PHE A 1 81 ? 9.139 -5.413 -15.191 1.00 84.06 81 PHE A CA 1
ATOM 614 C C . PHE A 1 81 ? 8.275 -4.527 -14.281 1.00 84.06 81 PHE A C 1
ATOM 616 O O . PHE A 1 81 ? 7.898 -4.951 -13.190 1.00 84.06 81 PHE A O 1
ATOM 623 N N . ARG A 1 82 ? 7.878 -3.335 -14.750 1.00 83.38 82 ARG A N 1
ATOM 624 C CA . ARG A 1 82 ? 6.913 -2.476 -14.044 1.00 83.38 82 ARG A CA 1
ATOM 625 C C . ARG A 1 82 ? 5.539 -3.126 -13.916 1.00 83.38 82 ARG A C 1
ATOM 627 O O . ARG A 1 82 ? 4.960 -3.080 -12.835 1.00 83.38 82 ARG A O 1
ATOM 634 N N . THR A 1 83 ? 5.041 -3.770 -14.970 1.00 85.19 83 THR A N 1
ATOM 635 C CA . THR A 1 83 ? 3.774 -4.514 -14.915 1.00 85.19 83 THR A CA 1
ATOM 636 C C . THR A 1 83 ? 3.829 -5.634 -13.877 1.00 85.19 83 THR A C 1
ATOM 638 O O . THR A 1 83 ? 2.863 -5.833 -13.143 1.00 85.19 83 THR A O 1
ATOM 641 N N . LEU A 1 84 ? 4.961 -6.337 -13.767 1.00 87.44 84 LEU A N 1
ATOM 642 C CA . LEU A 1 84 ? 5.154 -7.381 -12.761 1.00 87.44 84 LEU A CA 1
ATOM 643 C C . LEU A 1 84 ? 5.154 -6.811 -11.336 1.00 87.44 84 LEU A C 1
ATOM 645 O O . LEU A 1 84 ? 4.457 -7.345 -10.476 1.00 87.44 84 LEU A O 1
ATOM 649 N N . ILE A 1 85 ? 5.887 -5.717 -11.098 1.00 88.62 85 ILE A N 1
ATOM 650 C CA . ILE A 1 85 ? 5.896 -5.016 -9.805 1.00 88.62 85 ILE A CA 1
ATOM 651 C C . ILE A 1 85 ? 4.469 -4.628 -9.404 1.00 88.62 85 ILE A C 1
ATOM 653 O O . ILE A 1 85 ? 4.029 -4.949 -8.299 1.00 88.62 85 ILE A O 1
ATOM 657 N N . PHE A 1 86 ? 3.727 -3.995 -10.317 1.00 86.94 86 PHE A N 1
ATOM 658 C CA . PHE A 1 86 ? 2.350 -3.597 -10.053 1.00 86.94 86 PHE A CA 1
ATOM 659 C C . PHE A 1 86 ? 1.438 -4.806 -9.809 1.00 86.94 86 PHE A C 1
ATOM 661 O O . PHE A 1 86 ? 0.613 -4.779 -8.902 1.00 86.94 86 PHE A O 1
ATOM 668 N N . GLY A 1 87 ? 1.603 -5.893 -10.568 1.00 89.50 87 GLY A N 1
ATOM 669 C CA . GLY A 1 87 ? 0.842 -7.126 -10.369 1.00 89.50 87 GLY A CA 1
ATOM 670 C C . GLY A 1 87 ? 1.056 -7.743 -8.985 1.00 89.50 87 GLY A C 1
ATOM 671 O O . GLY A 1 87 ? 0.095 -8.167 -8.346 1.00 89.50 87 GLY A O 1
ATOM 672 N N . VAL A 1 88 ? 2.297 -7.753 -8.487 1.00 91.06 88 VAL A N 1
ATOM 673 C CA . VAL A 1 88 ? 2.602 -8.207 -7.121 1.00 91.06 88 VAL A CA 1
ATOM 674 C C . VAL A 1 88 ? 1.942 -7.293 -6.093 1.00 91.06 88 VAL A C 1
ATOM 676 O O . VAL A 1 88 ? 1.246 -7.788 -5.208 1.00 91.06 88 VAL A O 1
ATOM 679 N N . LEU A 1 89 ? 2.111 -5.977 -6.233 1.00 90.88 89 LEU A N 1
ATOM 680 C CA . LEU A 1 89 ? 1.507 -4.984 -5.345 1.00 90.88 89 LEU A CA 1
ATOM 681 C C . LEU A 1 89 ? -0.014 -5.148 -5.277 1.00 90.88 89 LEU A C 1
ATOM 683 O O . LEU A 1 89 ? -0.563 -5.250 -4.182 1.00 90.88 89 LEU A O 1
ATOM 687 N N . TYR A 1 90 ? -0.674 -5.237 -6.434 1.00 88.88 90 TYR A N 1
ATOM 688 C CA . TYR A 1 90 ? -2.116 -5.432 -6.546 1.00 88.88 90 TYR A CA 1
ATOM 689 C C . TYR A 1 90 ? -2.564 -6.705 -5.825 1.00 88.88 90 TYR A C 1
ATOM 691 O O . TYR A 1 90 ? -3.429 -6.647 -4.959 1.00 88.88 90 TYR A O 1
ATOM 699 N N . ASN A 1 91 ? -1.928 -7.845 -6.107 1.00 91.81 91 ASN A N 1
ATOM 700 C CA . ASN A 1 91 ? -2.306 -9.119 -5.494 1.00 91.81 91 ASN A CA 1
ATOM 701 C C . ASN A 1 91 ? -2.130 -9.114 -3.969 1.00 91.81 91 ASN A C 1
ATOM 703 O O . ASN A 1 91 ? -2.981 -9.641 -3.249 1.00 91.81 91 ASN A O 1
ATOM 707 N N . VAL A 1 92 ? -1.047 -8.512 -3.462 1.00 91.69 92 VAL A N 1
ATOM 708 C CA . VAL A 1 92 ? -0.831 -8.370 -2.016 1.00 91.69 92 VAL A CA 1
ATOM 709 C C . VAL A 1 92 ? -1.892 -7.450 -1.415 1.00 91.69 92 VAL A C 1
ATOM 711 O O . VAL A 1 92 ? -2.499 -7.818 -0.411 1.00 91.69 92 VAL A O 1
ATOM 714 N N . ALA A 1 93 ? -2.163 -6.301 -2.037 1.00 90.56 93 ALA A N 1
ATOM 715 C CA . ALA A 1 93 ? -3.185 -5.367 -1.579 1.00 90.56 93 ALA A CA 1
ATOM 716 C C . ALA A 1 93 ? -4.570 -6.028 -1.525 1.00 90.56 93 A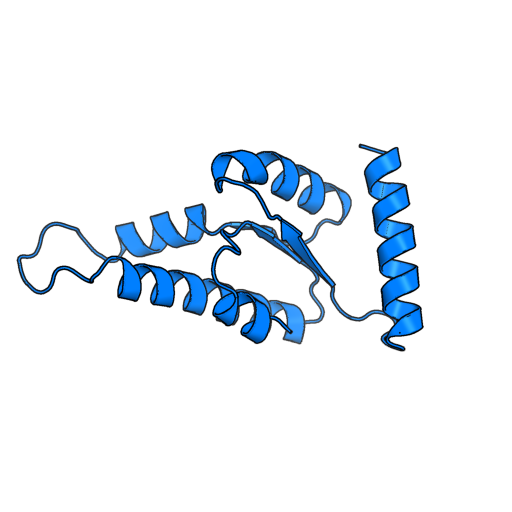LA A C 1
ATOM 718 O O . ALA A 1 93 ? -5.194 -6.063 -0.464 1.00 90.56 93 ALA A O 1
ATOM 719 N N . SER A 1 94 ? -5.011 -6.660 -2.615 1.00 90.69 94 SER A N 1
ATOM 720 C CA . SER A 1 94 ? -6.289 -7.377 -2.676 1.00 90.69 94 SER A CA 1
ATOM 721 C C . SER A 1 94 ? -6.399 -8.464 -1.604 1.00 90.69 94 SER A C 1
ATOM 723 O O . SER A 1 94 ? -7.435 -8.586 -0.952 1.00 90.69 94 SER A O 1
ATOM 725 N N . ALA A 1 95 ? -5.334 -9.237 -1.367 1.00 92.25 95 ALA A N 1
ATOM 726 C CA . ALA A 1 95 ? -5.340 -10.285 -0.347 1.00 92.25 95 ALA A CA 1
ATOM 727 C C . ALA A 1 95 ? -5.523 -9.737 1.080 1.00 92.25 95 ALA A C 1
ATOM 729 O O . ALA A 1 95 ? -6.179 -10.382 1.901 1.00 92.25 95 ALA A O 1
ATOM 730 N N . GLN A 1 96 ? -4.959 -8.566 1.383 1.00 91.38 96 GLN A N 1
ATOM 731 C CA . GLN A 1 96 ? -5.095 -7.913 2.689 1.00 91.38 96 GLN A CA 1
ATOM 732 C C . GLN A 1 96 ? -6.476 -7.267 2.856 1.00 91.38 96 GLN A C 1
ATOM 734 O O . GLN A 1 96 ? -7.121 -7.455 3.887 1.00 91.38 96 GLN A O 1
ATOM 739 N N . LEU A 1 97 ? -6.988 -6.596 1.820 1.00 89.44 97 LEU A N 1
ATOM 740 C CA . LEU A 1 97 ? -8.325 -5.993 1.840 1.00 89.44 97 LEU A CA 1
ATOM 741 C C . LEU A 1 97 ? -9.424 -7.047 2.008 1.00 89.44 97 LEU A C 1
ATOM 743 O O . LEU A 1 97 ? -10.336 -6.863 2.811 1.00 89.44 97 LEU A O 1
ATOM 747 N N . ASN A 1 98 ? -9.289 -8.204 1.350 1.00 90.56 98 ASN A N 1
ATOM 748 C CA . ASN A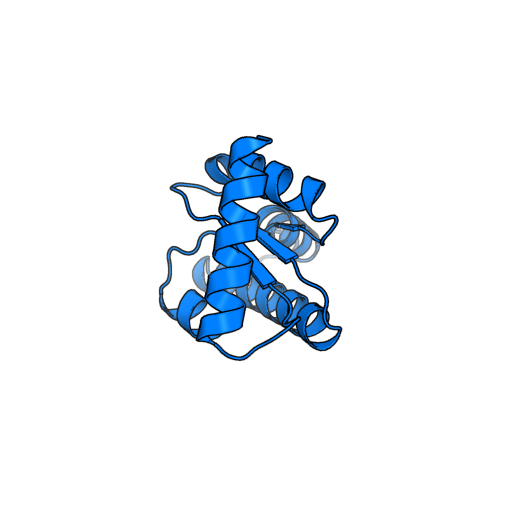 1 98 ? -10.193 -9.345 1.537 1.00 90.56 98 ASN A CA 1
ATOM 749 C C . ASN A 1 98 ? -10.212 -9.864 2.986 1.00 90.56 98 ASN A C 1
ATOM 751 O O . ASN A 1 98 ? -11.174 -10.505 3.403 1.00 90.56 98 ASN A O 1
ATOM 755 N N . ARG A 1 99 ? -9.164 -9.579 3.767 1.00 90.81 99 ARG A N 1
ATOM 756 C CA . ARG A 1 99 ? -9.053 -9.898 5.198 1.00 90.81 99 ARG A CA 1
A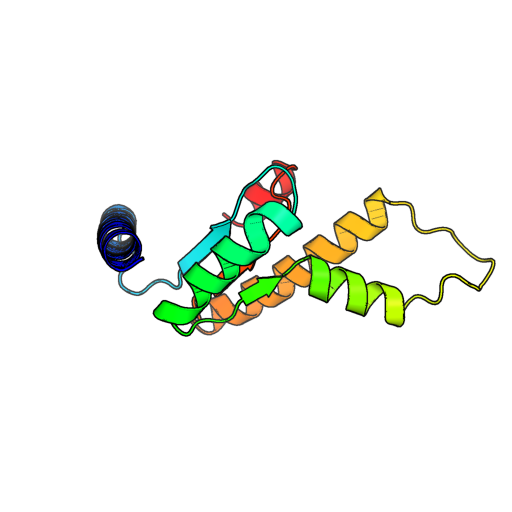TOM 757 C C . ARG A 1 99 ? -9.431 -8.725 6.106 1.00 90.81 99 ARG A C 1
ATOM 759 O O . ARG A 1 99 ? -9.215 -8.822 7.309 1.00 90.81 99 ARG A O 1
ATOM 766 N N . GLN A 1 100 ? -9.993 -7.647 5.553 1.00 90.81 100 GLN A N 1
ATOM 767 C CA . GLN A 1 100 ? -10.345 -6.415 6.271 1.00 90.81 100 GLN A CA 1
ATOM 768 C C . GLN A 1 100 ? -9.131 -5.717 6.909 1.00 90.81 100 GLN A C 1
ATOM 770 O O . GLN A 1 100 ? -9.237 -5.079 7.954 1.00 90.81 100 GLN A O 1
ATOM 775 N N . ILE A 1 101 ? -7.960 -5.838 6.280 1.00 90.56 101 ILE A N 1
ATOM 776 C CA . ILE A 1 101 ? -6.723 -5.206 6.741 1.00 90.56 101 ILE A CA 1
ATOM 777 C C . ILE A 1 101 ? -6.488 -3.948 5.900 1.00 90.56 101 ILE A C 1
ATOM 779 O O . ILE A 1 101 ? -6.221 -4.038 4.701 1.00 90.56 101 ILE A O 1
ATOM 783 N N . SER A 1 102 ? -6.594 -2.776 6.533 1.00 90.44 102 SER A N 1
ATOM 784 C CA . SER A 1 102 ? -6.164 -1.492 5.954 1.00 90.44 102 SER A CA 1
ATOM 785 C C . SER A 1 102 ? -4.663 -1.503 5.660 1.00 90.44 102 SER A C 1
ATOM 787 O O . SER A 1 102 ? -3.945 -2.349 6.183 1.00 90.44 102 SER A O 1
ATOM 789 N N . MET A 1 103 ? -4.158 -0.574 4.853 1.00 91.94 103 MET A N 1
ATOM 790 C CA . MET A 1 103 ? -2.733 -0.504 4.518 1.00 91.94 103 MET A CA 1
ATOM 791 C C . MET A 1 103 ? -2.304 0.843 3.950 1.00 91.94 103 MET A C 1
ATOM 793 O O . MET A 1 103 ? -3.110 1.578 3.380 1.00 91.94 103 MET A O 1
ATOM 797 N N . THR A 1 104 ? -0.998 1.099 4.014 1.00 91.25 104 THR A N 1
ATOM 798 C CA . THR A 1 104 ? -0.340 2.124 3.200 1.00 91.25 104 THR A CA 1
ATOM 799 C C . THR A 1 104 ? 0.329 1.479 1.999 1.00 91.25 104 THR A C 1
ATOM 801 O O . THR A 1 104 ? 1.006 0.460 2.133 1.00 91.25 104 THR A O 1
ATOM 804 N N . ILE A 1 105 ? 0.211 2.114 0.838 1.00 90.31 105 ILE A N 1
ATOM 805 C CA . ILE A 1 105 ? 0.934 1.741 -0.373 1.00 90.31 105 ILE A CA 1
ATOM 806 C C . ILE A 1 105 ? 1.851 2.899 -0.773 1.00 90.31 105 ILE A C 1
ATOM 808 O O . ILE A 1 105 ? 1.385 4.010 -1.030 1.00 90.31 105 ILE A O 1
ATOM 812 N N . ASN A 1 106 ? 3.153 2.622 -0.851 1.00 89.56 106 ASN A N 1
ATOM 813 C CA . ASN A 1 106 ? 4.157 3.527 -1.397 1.00 89.56 106 ASN A CA 1
ATOM 814 C C . ASN A 1 106 ? 4.554 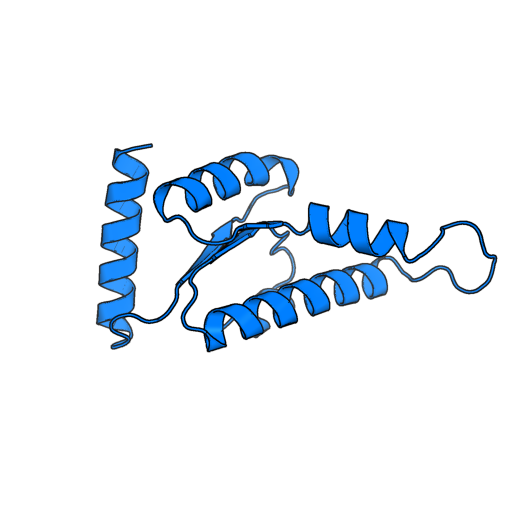3.057 -2.795 1.00 89.56 106 ASN A C 1
ATOM 816 O O . ASN A 1 106 ? 5.329 2.116 -2.952 1.00 89.56 106 ASN A O 1
ATOM 820 N N . THR A 1 107 ? 4.003 3.699 -3.819 1.00 84.81 107 THR A N 1
ATOM 821 C CA . THR A 1 107 ? 4.268 3.353 -5.217 1.00 84.81 107 THR A CA 1
ATOM 822 C C . THR A 1 107 ? 4.226 4.595 -6.091 1.00 84.81 107 THR A C 1
ATOM 824 O O . THR A 1 107 ? 3.569 5.592 -5.785 1.00 84.81 107 THR A O 1
ATOM 827 N N . THR A 1 108 ? 4.932 4.545 -7.212 1.00 77.12 108 THR A N 1
ATOM 828 C CA . THR A 1 108 ? 4.824 5.553 -8.259 1.00 77.12 108 THR A CA 1
ATOM 829 C C . THR A 1 108 ? 3.475 5.424 -8.961 1.00 77.12 108 THR A C 1
ATOM 831 O O . THR A 1 108 ? 3.331 4.737 -9.968 1.00 77.12 108 THR A O 1
ATOM 834 N N . LEU A 1 109 ? 2.472 6.139 -8.447 1.00 69.19 109 LEU A N 1
ATOM 835 C CA . LEU A 1 109 ? 1.145 6.291 -9.062 1.00 69.19 109 LEU A CA 1
ATOM 836 C C . LEU A 1 109 ? 1.171 7.225 -10.290 1.00 69.19 109 LEU A C 1
ATOM 838 O O . LEU A 1 109 ? 0.351 8.137 -10.425 1.00 69.19 109 LEU A O 1
ATOM 842 N N . SER A 1 110 ? 2.178 7.067 -11.148 1.00 65.06 110 SER A N 1
ATOM 843 C CA . SER A 1 110 ? 2.390 7.883 -12.345 1.00 65.06 110 SER A CA 1
ATOM 844 C C . SER A 1 110 ? 1.556 7.420 -13.539 1.00 65.06 110 SER A C 1
ATOM 846 O O . SER A 1 110 ? 1.319 8.216 -14.443 1.00 65.06 110 SER A O 1
ATOM 848 N N . ASP A 1 111 ? 1.076 6.177 -13.528 1.00 68.25 111 ASP A N 1
ATOM 849 C CA . ASP A 1 111 ? 0.203 5.631 -14.564 1.00 68.25 111 ASP A CA 1
ATOM 850 C C . ASP A 1 111 ? -1.247 5.565 -14.066 1.00 68.25 111 ASP A C 1
ATOM 852 O O . ASP A 1 111 ? -1.557 4.942 -13.047 1.00 68.25 111 ASP A O 1
ATOM 856 N N . ARG A 1 112 ? -2.146 6.221 -14.802 1.00 68.75 112 ARG A N 1
ATOM 857 C CA . ARG A 1 112 ? -3.575 6.260 -14.486 1.00 68.75 112 ARG A CA 1
ATOM 858 C C . ARG A 1 112 ? -4.220 4.876 -14.579 1.00 68.75 112 ARG A C 1
ATOM 860 O O . ARG A 1 112 ? -5.090 4.582 -13.769 1.00 68.75 112 ARG A O 1
ATOM 867 N N . ALA A 1 113 ? -3.739 4.006 -15.469 1.00 70.81 113 ALA A N 1
ATOM 868 C CA . ALA A 1 113 ? -4.258 2.646 -15.597 1.00 70.81 113 ALA A CA 1
ATOM 869 C C . ALA A 1 113 ? -4.052 1.813 -14.317 1.00 70.81 113 ALA A C 1
ATOM 871 O O . ALA A 1 113 ? -4.829 0.905 -14.025 1.00 70.81 113 ALA A O 1
ATOM 872 N N . TYR A 1 114 ? -3.019 2.127 -13.530 1.00 69.88 114 TYR A N 1
ATOM 873 C CA . TYR A 1 114 ? -2.768 1.487 -12.238 1.00 69.88 114 TYR A CA 1
ATOM 874 C C . TYR A 1 114 ? -3.676 2.019 -11.131 1.00 69.88 114 TYR A C 1
ATOM 876 O O . TYR A 1 114 ? -4.095 1.248 -10.272 1.00 69.88 114 TYR A O 1
ATOM 884 N N . LEU A 1 115 ? -4.032 3.304 -11.178 1.00 65.75 115 LEU A N 1
ATOM 885 C CA . LEU A 1 115 ? -5.016 3.889 -10.265 1.00 65.75 115 LEU A CA 1
ATOM 886 C C . LEU A 1 115 ? -6.415 3.322 -10.507 1.00 65.75 115 LEU A C 1
ATOM 888 O O . LEU A 1 115 ? -7.072 2.929 -9.549 1.00 65.75 115 LEU A O 1
ATOM 892 N N . ASP A 1 116 ? -6.827 3.207 -11.771 1.00 71.06 116 ASP A N 1
ATOM 893 C CA . ASP A 1 116 ? -8.146 2.675 -12.140 1.00 71.06 116 ASP A CA 1
ATOM 894 C C . ASP A 1 116 ? -8.329 1.211 -11.706 1.00 71.06 116 ASP A C 1
ATOM 896 O O . ASP A 1 116 ? -9.450 0.748 -11.537 1.00 71.06 116 ASP A O 1
ATOM 900 N N . ARG A 1 117 ? -7.232 0.471 -11.506 1.00 67.94 117 ARG A N 1
ATOM 901 C CA . ARG A 1 117 ? -7.265 -0.902 -10.987 1.00 67.94 117 ARG A CA 1
ATOM 902 C C . ARG A 1 117 ? -7.365 -0.994 -9.467 1.00 67.94 117 ARG A C 1
ATOM 904 O O . ARG A 1 117 ? -7.679 -2.069 -8.974 1.00 67.94 117 ARG A O 1
ATOM 911 N N . LEU A 1 118 ? -7.034 0.067 -8.733 1.00 61.53 118 LEU A N 1
ATOM 912 C CA . LEU A 1 118 ? -7.119 0.101 -7.268 1.00 61.53 118 LEU A CA 1
ATOM 913 C C . LEU A 1 118 ? -8.493 0.577 -6.761 1.00 61.53 118 LEU A C 1
ATOM 915 O O . LEU A 1 118 ? -8.753 0.432 -5.567 1.00 61.53 118 LEU A O 1
ATOM 919 N N . ALA A 1 119 ? -9.319 1.158 -7.641 1.00 54.41 119 ALA A N 1
ATOM 920 C CA . ALA A 1 119 ? -10.695 1.589 -7.379 1.00 54.41 119 ALA A CA 1
ATOM 921 C C . ALA A 1 119 ? -11.699 0.443 -7.583 1.00 54.41 119 ALA A C 1
ATOM 923 O O . ALA A 1 119 ? -12.712 0.435 -6.850 1.00 54.41 119 ALA A O 1
#

InterPro domains:
  IPR027417 P-loop containing nucleoside triphosphate hydrolase [G3DSA:3.40.50.300] (23-119)

pLDDT: mean 80.83, std 10.55, range [48.72, 92.81]

Secondary structure (DSSP, 8-state):
-HHHHHHHHHHHHHHHHHTT-TTPPPEEEE--SSHHHHHHHHHHHHHHHT--EEEHHHHHHHHHHHS-TT-SS----HHHHHHHHHHHHHHHHHHHHTTT--EEEE--TT-HHHHHTT-

Sequence (119 aa):
MKDLKAALTERILEAQQEMKLPNAPLIVATKGPSLSSTSGIARELADPYKHPLIDEDDITKALKSIHPTSSSRTKVSNEHFRTLIFGVLYNVASAQLNRQISMTINTTLSDRAYLDRLA

Organism: Populus deltoides (NCBI:txid3696)